Protein AF-A0A2S6V803-F1 (afdb_monomer_lite)

Secondary structure (DSSP, 8-state):
--HHHHHHHHHHHHHS-HHHHHHHHTTS-------HHHHHHHHHHHHHHTSTT----HHHHHHHHHHHHHHTT-S----HHHHHHHHHHHHHHHHHHHHHHHHTS---S---

pLDDT: mean 73.7, std 18.71, range [40.44, 97.12]

Sequence (112 aa):
MTVRSVRRLMRQLREEGVESIIRRSRSDRGEARISSQWQQFIVKTYRSGNRGGRRMNPAQVAVRVKVRAQELGTQEYPSHMTVYRILKPLIEQQQQKRSLLLATGPFDAEHP

Structure (mmCIF, N/CA/C/O backbone):
data_AF-A0A2S6V803-F1
#
_entry.id   AF-A0A2S6V803-F1
#
loop_
_atom_site.group_PDB
_atom_site.id
_atom_site.type_symbol
_atom_site.label_atom_id
_atom_site.label_alt_id
_atom_site.label_comp_id
_atom_site.label_asym_id
_atom_site.label_entity_id
_atom_site.label_seq_id
_atom_site.pdbx_PDB_ins_code
_atom_site.Cartn_x
_atom_site.Cartn_y
_atom_site.Cartn_z
_atom_site.occupancy
_atom_site.B_iso_or_equiv
_atom_site.auth_seq_id
_atom_site.auth_comp_id
_atom_site.auth_asym_id
_atom_site.auth_atom_id
_atom_site.pdbx_PDB_model_num
ATOM 1 N N . MET A 1 1 ? 16.996 5.889 7.063 1.00 44.44 1 MET A N 1
ATOM 2 C CA . MET A 1 1 ? 16.516 4.539 6.677 1.00 44.44 1 MET A CA 1
ATOM 3 C C . MET A 1 1 ? 17.375 4.042 5.524 1.00 44.44 1 MET A C 1
ATOM 5 O O . MET A 1 1 ? 17.428 4.722 4.511 1.00 44.44 1 MET A O 1
ATOM 9 N N . THR A 1 2 ? 18.107 2.935 5.676 1.00 46.09 2 THR A N 1
ATOM 10 C CA . THR A 1 2 ? 19.059 2.443 4.658 1.00 46.09 2 THR A CA 1
ATOM 11 C C . THR A 1 2 ? 18.459 1.301 3.825 1.00 46.09 2 THR A C 1
ATOM 13 O O . THR A 1 2 ? 17.614 0.541 4.298 1.00 46.09 2 THR A O 1
ATOM 16 N N . VAL A 1 3 ? 18.918 1.137 2.579 1.00 47.78 3 VAL A N 1
ATOM 17 C CA . VAL A 1 3 ? 18.442 0.128 1.600 1.00 47.78 3 VAL A CA 1
ATOM 18 C C . VAL A 1 3 ? 18.496 -1.315 2.142 1.00 47.78 3 VAL A C 1
ATOM 20 O O . VAL A 1 3 ? 17.704 -2.174 1.742 1.00 47.78 3 VAL A O 1
ATOM 23 N N . ARG A 1 4 ? 19.397 -1.587 3.097 1.00 47.50 4 ARG A N 1
ATOM 24 C CA . ARG A 1 4 ? 19.540 -2.884 3.781 1.00 47.50 4 ARG A CA 1
ATOM 25 C C . ARG A 1 4 ? 18.356 -3.200 4.704 1.00 47.50 4 ARG A C 1
ATOM 27 O O . ARG A 1 4 ? 17.922 -4.350 4.754 1.00 47.50 4 ARG A O 1
ATOM 34 N N . SER A 1 5 ? 17.771 -2.193 5.355 1.00 49.47 5 SER A N 1
ATOM 35 C CA . SER A 1 5 ? 16.616 -2.363 6.249 1.00 49.47 5 SER A CA 1
ATOM 36 C C . SER A 1 5 ? 15.365 -2.824 5.500 1.00 49.47 5 SER A C 1
ATOM 38 O O . SER A 1 5 ? 14.628 -3.669 5.996 1.00 49.47 5 SER A O 1
ATOM 40 N N . VAL A 1 6 ? 15.170 -2.351 4.265 1.00 51.03 6 VAL A N 1
ATOM 41 C CA . VAL A 1 6 ? 14.023 -2.726 3.421 1.00 51.03 6 VAL A CA 1
ATOM 42 C C . VAL A 1 6 ? 14.170 -4.147 2.866 1.00 51.03 6 VAL A C 1
ATOM 44 O O . VAL A 1 6 ? 13.197 -4.896 2.822 1.00 51.03 6 VAL A O 1
ATOM 47 N N . ARG A 1 7 ? 15.386 -4.563 2.473 1.00 50.84 7 ARG A N 1
ATOM 48 C CA . ARG A 1 7 ? 15.647 -5.955 2.046 1.00 50.84 7 ARG A CA 1
ATOM 49 C C . ARG A 1 7 ? 15.408 -6.943 3.183 1.00 50.84 7 ARG A C 1
ATOM 51 O O . ARG A 1 7 ? 14.834 -8.001 2.952 1.00 50.84 7 ARG A O 1
ATOM 58 N N . ARG A 1 8 ? 15.797 -6.573 4.404 1.00 54.53 8 ARG A N 1
ATOM 59 C CA . ARG A 1 8 ? 15.535 -7.371 5.604 1.00 54.53 8 ARG A CA 1
ATOM 60 C C . ARG A 1 8 ? 14.033 -7.474 5.893 1.00 54.53 8 ARG A C 1
ATOM 62 O O . ARG A 1 8 ? 13.547 -8.582 6.060 1.00 54.53 8 ARG A O 1
ATOM 69 N N . LEU A 1 9 ? 13.291 -6.365 5.809 1.00 54.53 9 LEU A N 1
ATOM 70 C CA . LEU A 1 9 ? 11.820 -6.339 5.910 1.00 54.53 9 LEU A CA 1
ATOM 71 C C . LEU A 1 9 ? 11.136 -7.260 4.884 1.00 54.53 9 LEU A C 1
ATOM 73 O O . LEU A 1 9 ? 10.178 -7.959 5.191 1.00 54.53 9 LEU A O 1
ATOM 77 N N . MET A 1 10 ? 11.644 -7.264 3.652 1.00 51.97 10 MET A N 1
ATOM 78 C CA . MET A 1 10 ? 11.163 -8.103 2.551 1.00 51.97 10 MET A CA 1
ATOM 79 C C . MET A 1 10 ? 11.422 -9.591 2.757 1.00 51.97 10 MET A C 1
ATOM 81 O O . MET A 1 10 ? 10.625 -10.422 2.319 1.00 51.97 10 MET A O 1
ATOM 85 N N . ARG A 1 11 ? 12.560 -9.909 3.371 1.00 57.31 11 ARG A N 1
ATOM 86 C CA . ARG A 1 11 ? 12.936 -11.272 3.712 1.00 57.31 11 ARG A CA 1
ATOM 87 C C . ARG A 1 11 ? 12.058 -11.789 4.853 1.00 57.31 11 ARG A C 1
ATOM 89 O O . ARG A 1 11 ? 11.428 -12.823 4.697 1.00 57.31 11 ARG A O 1
ATOM 96 N N . GLN A 1 12 ? 11.871 -10.983 5.894 1.00 55.16 12 GLN A N 1
ATOM 97 C CA . GLN A 1 12 ? 11.018 -11.321 7.035 1.00 55.16 12 GLN A CA 1
ATOM 98 C C . GLN A 1 12 ? 9.533 -11.439 6.669 1.00 55.16 12 GLN A C 1
ATOM 100 O O . GLN A 1 12 ? 8.871 -12.349 7.137 1.00 55.16 12 GLN A O 1
ATOM 105 N N . LEU A 1 13 ? 9.010 -10.623 5.745 1.00 57.56 13 LEU A N 1
ATOM 106 C CA . LEU A 1 13 ? 7.648 -10.829 5.223 1.00 57.56 13 LEU A CA 1
ATOM 107 C C . LEU A 1 13 ? 7.458 -12.213 4.587 1.00 57.56 13 LEU A C 1
ATOM 109 O O . LEU A 1 13 ? 6.367 -12.775 4.628 1.00 57.56 13 LEU A O 1
ATOM 113 N N . ARG A 1 14 ? 8.503 -12.702 3.914 1.00 51.19 14 ARG A N 1
ATOM 114 C CA . ARG A 1 14 ? 8.486 -13.967 3.180 1.00 51.19 14 ARG A CA 1
ATOM 115 C C . ARG A 1 14 ? 8.730 -15.162 4.104 1.00 51.19 14 ARG A C 1
ATOM 117 O O . ARG A 1 14 ? 8.150 -16.208 3.859 1.00 51.19 14 ARG A O 1
ATOM 124 N N . GLU A 1 15 ? 9.575 -14.990 5.117 1.00 55.53 15 GLU A N 1
ATOM 125 C CA . GLU A 1 15 ? 10.018 -16.045 6.042 1.00 55.53 15 GLU A CA 1
ATOM 126 C C . GLU A 1 15 ? 9.150 -16.140 7.307 1.00 55.53 15 GLU A C 1
ATOM 128 O O . GLU A 1 15 ? 8.821 -17.233 7.744 1.00 55.53 15 GLU A O 1
ATOM 133 N N . GLU A 1 16 ? 8.745 -15.010 7.883 1.00 52.00 16 GLU A N 1
ATOM 134 C CA . GLU A 1 16 ? 8.110 -14.918 9.208 1.00 52.00 16 GLU A CA 1
ATOM 135 C C . GLU A 1 16 ? 6.651 -14.415 9.129 1.00 52.00 16 GLU A C 1
ATOM 137 O O . GLU A 1 16 ? 5.994 -14.192 10.147 1.00 52.00 16 GLU A O 1
ATOM 142 N N . GLY A 1 17 ? 6.129 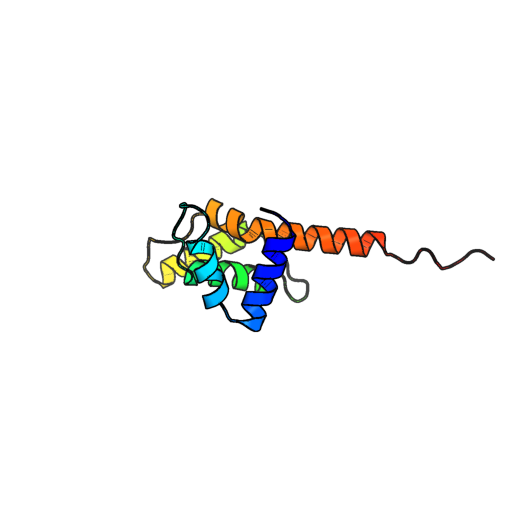-14.185 7.918 1.00 52.00 17 GLY A N 1
ATOM 143 C CA . GLY A 1 17 ? 4.800 -13.610 7.710 1.00 52.00 17 GLY A CA 1
ATOM 144 C C . GLY A 1 17 ? 4.701 -12.150 8.166 1.00 52.00 17 GLY A C 1
ATOM 145 O O . GLY A 1 17 ? 5.671 -11.522 8.594 1.00 52.00 17 GLY A O 1
ATOM 146 N N . VAL A 1 18 ? 3.516 -11.549 8.035 1.00 53.88 18 VAL A N 1
ATOM 147 C CA . VAL A 1 18 ? 3.362 -10.093 8.213 1.00 53.88 18 VAL A CA 1
ATOM 148 C C . VAL A 1 18 ? 3.589 -9.633 9.662 1.00 53.88 18 VAL A C 1
ATOM 150 O O . VAL A 1 18 ? 3.987 -8.491 9.891 1.00 53.88 18 VAL A O 1
ATOM 153 N N . GLU A 1 19 ? 3.409 -10.512 10.644 1.00 45.50 19 GLU A N 1
ATOM 154 C CA . GLU A 1 19 ? 3.593 -10.191 12.064 1.00 45.50 19 GLU A CA 1
ATOM 155 C C . GLU A 1 19 ? 5.006 -9.716 12.425 1.00 45.50 19 GLU A C 1
ATOM 157 O O . GLU A 1 19 ? 5.170 -8.867 13.304 1.00 45.50 19 GLU A O 1
ATOM 162 N N . SER A 1 20 ? 6.026 -10.213 11.726 1.00 50.38 20 SER A N 1
ATOM 163 C CA . SER A 1 20 ? 7.435 -9.848 11.936 1.00 50.38 20 SER A CA 1
ATOM 164 C C . SER A 1 20 ? 7.742 -8.385 11.611 1.00 50.38 20 SER A C 1
ATOM 166 O O . SER A 1 20 ? 8.490 -7.706 12.319 1.00 50.38 20 SER A O 1
ATOM 168 N N . ILE A 1 21 ? 7.108 -7.861 10.562 1.00 53.19 21 ILE A N 1
ATOM 169 C CA . ILE A 1 21 ? 7.269 -6.478 10.111 1.00 53.19 21 ILE A CA 1
ATOM 170 C C . ILE A 1 21 ? 6.649 -5.514 11.121 1.00 53.19 21 ILE A C 1
ATOM 172 O O . ILE A 1 21 ? 7.235 -4.477 11.438 1.00 53.19 21 ILE A O 1
ATOM 176 N N . ILE A 1 22 ? 5.486 -5.890 11.655 1.00 52.00 22 ILE A N 1
ATOM 177 C CA . ILE A 1 22 ? 4.693 -5.083 12.586 1.00 52.00 22 ILE A CA 1
ATOM 178 C C . ILE A 1 22 ? 5.425 -4.916 13.924 1.00 52.00 22 ILE A C 1
ATOM 180 O O . ILE A 1 22 ? 5.449 -3.819 14.490 1.00 52.00 22 ILE A O 1
ATOM 184 N N . ARG A 1 23 ? 6.072 -5.981 14.424 1.00 47.69 23 ARG A N 1
ATOM 185 C CA . ARG A 1 23 ? 6.836 -5.937 15.683 1.00 47.69 23 ARG A CA 1
ATOM 186 C C . ARG A 1 23 ? 7.992 -4.939 15.614 1.00 47.69 23 ARG A C 1
ATOM 188 O O . ARG A 1 23 ? 8.208 -4.200 16.567 1.00 47.69 23 ARG A O 1
ATOM 195 N N . ARG A 1 24 ? 8.679 -4.841 14.471 1.00 49.53 24 ARG A N 1
ATOM 196 C CA . ARG A 1 24 ? 9.835 -3.943 14.311 1.00 49.53 24 ARG A CA 1
ATOM 197 C C . ARG A 1 24 ? 9.453 -2.476 14.118 1.00 49.53 24 ARG A C 1
ATOM 199 O O . ARG A 1 24 ? 10.167 -1.610 14.610 1.00 49.53 24 ARG A O 1
ATOM 206 N N . SER A 1 25 ? 8.313 -2.187 13.481 1.00 49.59 25 SER A N 1
ATOM 207 C CA . SER A 1 25 ? 7.765 -0.819 13.433 1.00 49.59 25 SER A CA 1
ATOM 208 C C . SER A 1 25 ? 7.378 -0.269 14.810 1.00 49.59 25 SER A C 1
ATOM 210 O O . SER A 1 25 ? 7.279 0.939 14.974 1.00 49.59 25 SER A O 1
ATOM 212 N N . ARG A 1 26 ? 7.184 -1.141 15.811 1.00 49.34 26 ARG A N 1
ATOM 213 C CA . ARG A 1 26 ? 6.826 -0.754 17.182 1.00 49.34 26 ARG A CA 1
ATOM 214 C C . ARG A 1 26 ? 8.041 -0.330 18.029 1.00 49.34 26 ARG A C 1
ATOM 216 O O . ARG A 1 26 ? 7.847 0.270 19.078 1.00 49.34 26 ARG A O 1
ATOM 223 N N . SER A 1 27 ? 9.268 -0.621 17.583 1.00 44.00 27 SER A N 1
ATOM 224 C CA . SER A 1 27 ? 10.499 -0.369 18.353 1.00 44.00 27 SER A CA 1
ATOM 225 C C . SER A 1 27 ? 11.277 0.878 17.926 1.00 44.00 27 SER A C 1
ATOM 227 O O . SER A 1 27 ? 12.169 1.296 18.654 1.00 44.00 27 SER A O 1
ATOM 229 N N . ASP A 1 28 ? 10.978 1.472 16.768 1.00 45.50 28 ASP A N 1
ATOM 230 C CA . ASP A 1 28 ? 11.785 2.559 16.203 1.00 45.50 28 ASP A CA 1
ATOM 231 C C . ASP A 1 28 ? 10.900 3.773 15.892 1.00 45.50 28 ASP A C 1
ATOM 233 O O . ASP A 1 28 ? 10.435 3.962 14.771 1.00 45.50 28 ASP A O 1
ATOM 237 N N . ARG A 1 29 ? 10.700 4.578 16.944 1.00 40.44 29 ARG A N 1
ATOM 238 C CA . ARG A 1 29 ? 10.215 5.968 16.947 1.00 40.44 29 ARG A CA 1
ATOM 239 C C . ARG A 1 29 ? 8.741 6.186 16.589 1.00 40.44 29 ARG A C 1
ATOM 241 O O . ARG A 1 29 ? 8.239 5.772 15.552 1.00 40.44 29 ARG A O 1
ATOM 248 N N . GLY A 1 30 ? 8.040 6.868 17.494 1.00 47.59 30 GLY A N 1
ATOM 249 C CA . GLY A 1 30 ? 6.639 7.223 17.320 1.00 47.59 30 GLY A CA 1
ATOM 250 C C . GLY A 1 30 ? 6.433 8.087 16.082 1.00 47.59 30 GLY A C 1
ATOM 251 O O . GLY A 1 30 ? 6.932 9.197 16.047 1.00 47.59 30 GLY A O 1
ATOM 252 N N . GLU A 1 31 ? 5.705 7.572 15.090 1.00 46.16 31 GLU A N 1
ATOM 253 C CA . GLU A 1 31 ? 4.827 8.340 14.201 1.00 46.16 31 GLU A CA 1
ATOM 254 C C . GLU A 1 31 ? 4.055 7.405 13.252 1.00 46.16 31 GLU A C 1
ATOM 256 O O . GLU A 1 31 ? 4.624 6.559 12.567 1.00 46.16 31 GLU A O 1
ATOM 261 N N . ALA A 1 32 ? 2.729 7.598 13.236 1.00 49.22 32 ALA A N 1
ATOM 262 C CA . ALA A 1 32 ? 1.686 6.920 12.456 1.00 49.22 32 ALA A CA 1
ATOM 263 C C . ALA A 1 32 ? 1.471 5.409 12.721 1.00 49.22 32 ALA A C 1
ATOM 265 O O . ALA A 1 32 ? 2.018 4.539 12.044 1.00 49.22 32 ALA A O 1
ATOM 266 N N . ARG A 1 33 ? 0.540 5.098 13.641 1.00 60.84 33 ARG A N 1
ATOM 267 C CA . ARG A 1 33 ? -0.089 3.770 13.807 1.00 60.84 33 ARG A CA 1
ATOM 268 C C . ARG A 1 33 ? -0.973 3.433 12.598 1.00 60.84 33 ARG A C 1
ATOM 270 O O . ARG A 1 33 ? -2.192 3.441 12.685 1.00 60.84 33 ARG A O 1
ATOM 277 N N . ILE A 1 34 ? -0.380 3.158 11.443 1.00 67.94 34 ILE A N 1
ATOM 278 C CA . ILE A 1 34 ? -1.147 2.623 10.314 1.00 67.94 34 ILE A CA 1
ATOM 279 C C . ILE A 1 34 ? -1.444 1.158 10.602 1.00 67.94 34 ILE A C 1
ATOM 281 O O . ILE A 1 34 ? -0.526 0.382 10.875 1.00 67.94 34 ILE A O 1
ATOM 285 N N . SER A 1 35 ? -2.724 0.781 10.531 1.00 79.06 35 SER A N 1
ATOM 286 C CA . SER A 1 35 ? -3.132 -0.616 10.680 1.00 79.06 35 SER A CA 1
ATOM 287 C C . SER A 1 35 ? -2.329 -1.501 9.732 1.00 79.06 35 SER A C 1
ATOM 289 O O . SER A 1 35 ? -2.159 -1.215 8.542 1.00 79.06 35 SER A O 1
ATOM 291 N N . SER A 1 36 ? -1.855 -2.622 10.255 1.00 76.88 36 SER A N 1
ATOM 292 C CA . SER A 1 36 ? -1.072 -3.579 9.486 1.00 76.88 36 SER A CA 1
ATOM 293 C C . SER A 1 36 ? -1.848 -4.145 8.299 1.00 76.88 36 SER A C 1
ATOM 295 O O . SER A 1 36 ? -1.248 -4.471 7.277 1.00 76.88 36 SER A O 1
ATOM 297 N N . GLN A 1 37 ? -3.180 -4.192 8.393 1.00 79.62 37 GLN A N 1
ATOM 298 C CA . GLN A 1 37 ? -4.056 -4.572 7.285 1.00 79.62 37 GLN A CA 1
ATOM 299 C C . GLN A 1 37 ? -3.934 -3.589 6.116 1.00 79.62 37 GLN A C 1
ATOM 301 O O . GLN A 1 37 ? -3.791 -4.000 4.963 1.00 79.62 37 GLN A O 1
ATOM 306 N N . TRP A 1 38 ? -3.899 -2.289 6.409 1.00 86.50 38 TRP A N 1
ATOM 307 C CA . TRP A 1 38 ? -3.734 -1.253 5.397 1.00 86.50 38 TRP A CA 1
ATOM 308 C C . TRP A 1 38 ? -2.359 -1.304 4.733 1.00 86.50 38 TRP A C 1
ATOM 310 O O . TRP A 1 38 ? -2.256 -1.228 3.506 1.00 86.50 38 TRP A O 1
ATOM 320 N N . GLN A 1 39 ? -1.300 -1.508 5.518 1.00 85.44 39 GLN A N 1
ATOM 321 C CA . GLN A 1 39 ? 0.052 -1.658 4.982 1.00 85.44 39 GLN A CA 1
ATOM 322 C C . GLN A 1 39 ? 0.159 -2.873 4.045 1.00 85.44 39 GLN A C 1
ATOM 324 O O . GLN A 1 39 ? 0.712 -2.764 2.947 1.00 85.44 39 GLN A O 1
ATOM 329 N N . GLN A 1 40 ? -0.415 -4.016 4.435 1.00 84.00 40 GLN A N 1
ATOM 330 C CA . GLN A 1 40 ? -0.473 -5.219 3.598 1.00 84.00 40 GLN A CA 1
ATOM 331 C C . GLN A 1 40 ? -1.225 -4.972 2.297 1.00 84.00 40 GLN A C 1
ATOM 333 O O . GLN A 1 40 ? -0.737 -5.321 1.219 1.00 84.00 40 GLN A O 1
ATOM 338 N N . PHE A 1 41 ? -2.403 -4.358 2.400 1.00 88.75 41 PHE A N 1
ATOM 339 C CA . PHE A 1 41 ? -3.252 -4.074 1.257 1.00 88.75 41 PHE A CA 1
ATOM 340 C C . PHE A 1 41 ? -2.533 -3.186 0.233 1.00 88.75 41 PHE A C 1
ATOM 342 O O . PHE A 1 41 ? -2.515 -3.520 -0.954 1.00 88.75 41 PHE A O 1
ATOM 349 N N . ILE A 1 42 ? -1.863 -2.120 0.682 1.00 92.06 42 ILE A N 1
ATOM 350 C CA . ILE A 1 42 ? -1.090 -1.206 -0.175 1.00 92.06 42 ILE A CA 1
ATOM 351 C C . ILE A 1 42 ? 0.019 -1.955 -0.925 1.00 92.06 42 ILE A C 1
ATOM 353 O O . ILE A 1 42 ? 0.110 -1.877 -2.153 1.00 92.06 42 ILE A O 1
ATOM 357 N N . VAL A 1 43 ? 0.841 -2.726 -0.205 1.00 89.00 43 VAL A N 1
ATOM 358 C CA . VAL A 1 43 ? 1.981 -3.445 -0.799 1.00 89.00 43 VAL A CA 1
ATOM 359 C C . VAL A 1 43 ? 1.513 -4.529 -1.773 1.00 89.00 43 VAL A C 1
ATOM 361 O O . VAL A 1 43 ? 2.067 -4.663 -2.870 1.00 89.00 43 VAL A O 1
ATOM 364 N N . LYS A 1 44 ? 0.480 -5.298 -1.407 1.00 89.56 44 LYS A N 1
ATOM 365 C CA . LYS A 1 44 ? -0.086 -6.361 -2.251 1.00 89.56 44 LYS A CA 1
ATOM 366 C C . LYS A 1 44 ? -0.716 -5.787 -3.520 1.00 89.56 44 LYS A C 1
ATOM 368 O O . LYS A 1 44 ? -0.482 -6.316 -4.610 1.00 89.56 44 LYS A O 1
ATOM 373 N N . THR A 1 45 ? -1.462 -4.692 -3.395 1.00 93.56 45 THR A N 1
ATOM 374 C CA . THR A 1 45 ? -2.109 -4.014 -4.527 1.00 93.56 45 THR A CA 1
ATOM 375 C C . THR A 1 45 ? -1.072 -3.480 -5.507 1.00 93.56 45 THR A C 1
ATOM 377 O O . THR A 1 45 ? -1.133 -3.803 -6.691 1.00 93.56 45 THR A O 1
ATOM 380 N N . TYR A 1 46 ? -0.050 -2.772 -5.020 1.00 93.88 46 TYR A N 1
ATOM 381 C CA . TYR A 1 46 ? 1.017 -2.257 -5.879 1.00 93.88 46 TYR A CA 1
ATOM 382 C C . TYR A 1 46 ? 1.759 -3.374 -6.629 1.00 93.88 46 TYR A C 1
ATOM 384 O O . TYR A 1 46 ? 1.986 -3.279 -7.833 1.00 93.88 46 TYR A O 1
ATOM 392 N N . ARG A 1 47 ? 2.108 -4.473 -5.949 1.00 89.00 47 ARG A N 1
ATOM 393 C CA . ARG A 1 47 ? 2.822 -5.599 -6.573 1.00 89.00 47 ARG A CA 1
ATOM 394 C C . ARG A 1 47 ? 1.992 -6.343 -7.605 1.00 89.00 47 ARG A C 1
ATOM 396 O O . ARG A 1 47 ? 2.498 -6.648 -8.679 1.00 89.00 47 ARG A O 1
ATOM 403 N N . SER A 1 48 ? 0.742 -6.656 -7.275 1.00 89.44 48 SER A N 1
ATOM 404 C CA . SER A 1 48 ? -0.165 -7.339 -8.203 1.00 89.44 48 SER A CA 1
ATOM 405 C C . SER A 1 48 ? -0.475 -6.470 -9.424 1.00 89.44 48 SER A C 1
ATOM 407 O O . SER A 1 48 ? -0.485 -6.981 -10.541 1.00 89.44 48 SER A O 1
ATOM 409 N N . GLY A 1 49 ? -0.615 -5.156 -9.229 1.00 90.50 49 GLY A N 1
ATOM 410 C CA . GLY A 1 49 ? -0.783 -4.180 -10.304 1.00 90.50 49 GLY A CA 1
ATOM 411 C C . GLY A 1 49 ? 0.445 -3.988 -11.200 1.00 90.50 49 GLY A C 1
ATOM 412 O O . GLY A 1 49 ? 0.297 -3.498 -12.314 1.00 90.50 49 GLY A O 1
ATOM 413 N N . ASN A 1 50 ? 1.637 -4.395 -10.749 1.00 90.19 50 ASN A N 1
ATOM 414 C CA . ASN A 1 50 ? 2.893 -4.306 -11.506 1.00 90.19 50 ASN A CA 1
ATOM 415 C C . ASN A 1 50 ? 3.455 -5.680 -11.934 1.00 90.19 50 ASN A C 1
ATOM 417 O O . ASN A 1 50 ? 4.637 -5.798 -12.266 1.00 90.19 50 ASN A O 1
ATOM 421 N N . ARG A 1 51 ? 2.640 -6.743 -11.895 1.00 87.81 51 ARG A N 1
ATOM 422 C CA . ARG A 1 51 ? 3.026 -8.093 -12.340 1.00 87.81 51 ARG A CA 1
ATOM 423 C C . ARG A 1 51 ? 2.624 -8.315 -13.802 1.00 87.81 51 ARG A C 1
ATOM 425 O O . ARG A 1 51 ? 1.569 -7.854 -14.226 1.00 87.81 51 ARG A O 1
ATOM 432 N N . GLY A 1 52 ? 3.440 -9.066 -14.547 1.00 83.56 52 GLY A N 1
ATOM 433 C CA . GLY A 1 52 ? 3.098 -9.525 -15.901 1.00 83.56 52 GLY A CA 1
ATOM 434 C C . GLY A 1 52 ? 2.965 -8.387 -16.915 1.00 83.56 52 GLY A C 1
ATOM 435 O O . GLY A 1 52 ? 1.982 -8.327 -17.639 1.00 83.56 52 GLY A O 1
ATOM 436 N N . GLY A 1 53 ? 3.898 -7.430 -16.905 1.00 83.19 53 GLY A N 1
ATOM 437 C CA . GLY A 1 53 ? 3.911 -6.297 -17.844 1.00 83.19 53 GLY A CA 1
ATOM 438 C C . GLY A 1 53 ? 2.959 -5.146 -17.497 1.00 83.19 53 GLY A C 1
ATOM 439 O O . GLY A 1 53 ? 3.125 -4.043 -18.016 1.00 83.19 53 GLY A O 1
ATOM 440 N N . ARG A 1 54 ? 2.016 -5.351 -16.570 1.00 88.38 54 ARG A N 1
ATOM 441 C CA . ARG A 1 54 ? 1.140 -4.284 -16.068 1.00 88.38 54 ARG A CA 1
ATOM 442 C C . ARG A 1 54 ? 1.944 -3.229 -15.309 1.00 88.38 54 ARG A C 1
ATOM 444 O O . ARG A 1 54 ? 2.983 -3.529 -14.717 1.00 88.38 54 ARG A O 1
ATOM 451 N N . ARG A 1 55 ? 1.451 -1.990 -15.323 1.00 88.94 55 ARG A N 1
ATOM 452 C CA . ARG A 1 55 ? 2.029 -0.865 -14.583 1.00 88.94 55 ARG A CA 1
ATOM 453 C C . ARG A 1 55 ? 0.943 -0.205 -13.754 1.00 88.94 55 ARG A C 1
ATOM 455 O O . ARG A 1 55 ? -0.053 0.257 -14.300 1.00 88.94 55 ARG A O 1
ATOM 462 N N . MET A 1 56 ? 1.159 -0.150 -12.447 1.00 92.44 56 MET A N 1
ATOM 463 C CA . MET A 1 56 ? 0.283 0.551 -11.518 1.00 92.44 56 MET A CA 1
ATOM 464 C C . MET A 1 56 ? 1.096 1.588 -10.761 1.00 92.44 56 MET A C 1
ATOM 466 O O . MET A 1 56 ? 2.090 1.251 -10.113 1.00 92.44 56 MET A O 1
ATOM 470 N N . ASN A 1 57 ? 0.686 2.849 -10.844 1.00 94.06 57 ASN A N 1
ATOM 471 C CA . ASN A 1 57 ? 1.357 3.935 -10.145 1.00 94.06 57 ASN A CA 1
ATOM 472 C C . ASN A 1 57 ? 0.842 4.071 -8.690 1.00 94.06 57 ASN A C 1
ATOM 474 O O . ASN A 1 57 ? -0.222 3.548 -8.347 1.00 94.06 57 ASN A O 1
ATOM 478 N N . PRO A 1 58 ? 1.582 4.757 -7.801 1.00 94.25 58 PRO A N 1
ATOM 479 C CA . PRO A 1 58 ? 1.170 4.942 -6.406 1.00 94.25 58 PRO A CA 1
ATOM 480 C C . PRO A 1 58 ? -0.169 5.670 -6.226 1.00 94.25 58 PRO A C 1
ATOM 482 O O . PRO A 1 58 ? -0.915 5.341 -5.305 1.00 94.25 58 PRO A O 1
ATOM 485 N N . ALA A 1 59 ? -0.509 6.604 -7.118 1.00 95.75 59 ALA A N 1
ATOM 486 C CA . ALA A 1 59 ? -1.788 7.314 -7.082 1.00 95.75 59 ALA A CA 1
ATOM 487 C C . ALA A 1 59 ? -2.974 6.356 -7.299 1.00 95.75 59 ALA A C 1
ATOM 489 O O . ALA A 1 59 ? -3.956 6.395 -6.561 1.00 95.75 59 ALA A O 1
ATOM 490 N N . GLN A 1 60 ? -2.853 5.413 -8.236 1.00 96.81 60 GLN A N 1
ATOM 491 C CA . GLN A 1 60 ? -3.846 4.360 -8.463 1.00 96.81 60 GLN A CA 1
ATOM 492 C C . GLN A 1 60 ? -3.991 3.443 -7.244 1.00 96.81 60 GLN A C 1
ATOM 494 O O . GLN A 1 60 ? -5.100 3.016 -6.922 1.00 96.81 60 GLN A O 1
ATOM 499 N N . VAL A 1 61 ? -2.899 3.162 -6.524 1.00 97.06 61 VAL A N 1
ATOM 500 C CA . VAL A 1 61 ? -2.970 2.414 -5.258 1.00 97.06 61 VAL A CA 1
ATOM 501 C C . VAL A 1 61 ? -3.728 3.209 -4.197 1.00 97.06 61 VAL A C 1
ATOM 503 O O . VAL A 1 61 ? -4.549 2.633 -3.490 1.00 97.06 61 VAL A O 1
ATOM 506 N N . ALA A 1 62 ? -3.516 4.523 -4.104 1.00 96.44 62 ALA A N 1
ATOM 507 C CA . ALA A 1 62 ? -4.250 5.369 -3.165 1.00 96.44 62 ALA A CA 1
ATOM 508 C C . ALA A 1 62 ? -5.756 5.417 -3.473 1.00 96.44 62 ALA A C 1
ATOM 510 O O . ALA A 1 62 ? -6.570 5.333 -2.554 1.00 96.44 62 ALA A O 1
ATOM 511 N N . VAL A 1 63 ? -6.138 5.445 -4.754 1.00 97.12 63 VAL A N 1
ATOM 512 C CA . VAL A 1 63 ? -7.545 5.289 -5.161 1.00 97.12 63 VAL A CA 1
ATOM 513 C C . VAL A 1 63 ? -8.099 3.947 -4.680 1.00 97.12 63 VAL A C 1
ATOM 515 O O . VAL A 1 63 ? -9.176 3.908 -4.094 1.00 97.12 63 VAL A O 1
ATOM 518 N N . ARG A 1 64 ? -7.350 2.847 -4.841 1.00 96.88 64 ARG A N 1
ATOM 519 C CA . ARG A 1 64 ? -7.778 1.521 -4.359 1.00 96.88 64 ARG A CA 1
ATOM 520 C C . ARG A 1 64 ? -7.928 1.454 -2.841 1.00 96.88 64 ARG A C 1
ATOM 522 O O . ARG A 1 64 ? -8.820 0.766 -2.362 1.00 96.88 64 ARG A O 1
ATOM 529 N N . VAL A 1 65 ? -7.079 2.156 -2.088 1.00 96.19 65 VAL A N 1
ATOM 530 C CA . VAL A 1 65 ? -7.216 2.286 -0.626 1.00 96.19 65 VAL A CA 1
ATOM 531 C C . VAL A 1 65 ? -8.523 2.990 -0.275 1.00 96.19 65 VAL A C 1
ATOM 533 O O . VAL A 1 65 ? -9.263 2.483 0.561 1.00 96.19 65 VAL A O 1
ATOM 536 N N . LYS A 1 66 ? -8.842 4.103 -0.948 1.00 95.88 66 LYS A N 1
ATOM 537 C CA . LYS A 1 66 ? -10.101 4.830 -0.738 1.00 95.88 66 LYS A CA 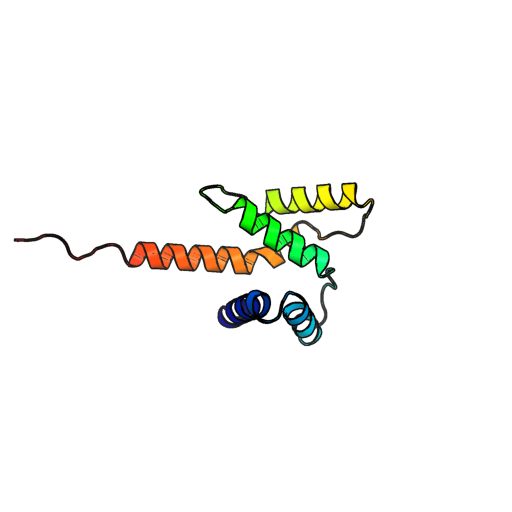1
ATOM 538 C C . LYS A 1 66 ? -11.320 3.960 -1.054 1.00 95.88 66 LYS A C 1
ATOM 540 O O . LYS A 1 66 ? -12.225 3.882 -0.234 1.00 95.88 66 LYS A O 1
ATOM 545 N N . VAL A 1 67 ? -11.318 3.271 -2.197 1.00 96.38 67 VAL A N 1
ATOM 546 C CA . VAL A 1 67 ? -12.401 2.345 -2.579 1.00 96.38 67 VAL A CA 1
ATOM 547 C C . VAL A 1 67 ? -12.562 1.250 -1.528 1.00 96.38 67 VAL A C 1
ATOM 549 O O . VAL A 1 67 ? -13.662 1.015 -1.045 1.00 96.38 67 VAL A O 1
ATOM 552 N N . ARG A 1 68 ? -11.456 0.642 -1.084 1.00 95.12 68 ARG A N 1
ATOM 553 C CA . ARG A 1 68 ? -11.501 -0.379 -0.036 1.00 95.12 68 ARG A CA 1
ATOM 554 C C . ARG A 1 68 ? -12.038 0.164 1.290 1.00 95.12 68 ARG A C 1
ATOM 556 O O . ARG A 1 68 ? -12.707 -0.562 2.011 1.00 95.12 68 ARG A O 1
ATOM 563 N N . ALA A 1 69 ? -11.748 1.418 1.625 1.00 93.62 69 ALA A N 1
ATOM 564 C CA . ALA A 1 69 ? -12.261 2.043 2.839 1.00 93.62 69 ALA A CA 1
ATOM 565 C C . ALA A 1 69 ? -13.780 2.250 2.755 1.00 93.62 69 ALA A C 1
ATOM 567 O O . ALA A 1 69 ? -14.486 1.958 3.715 1.00 93.62 69 ALA A O 1
ATOM 568 N N . GLN A 1 70 ? -14.279 2.652 1.580 1.00 94.88 70 GLN A N 1
ATOM 569 C CA . GLN A 1 70 ? -15.713 2.756 1.300 1.00 94.88 70 GLN A CA 1
ATOM 570 C C . GLN A 1 70 ? -16.413 1.394 1.390 1.00 94.88 70 GLN A C 1
ATOM 572 O O . GLN A 1 70 ? -17.450 1.299 2.034 1.00 94.88 70 GLN A O 1
ATOM 577 N N . GLU A 1 71 ? -15.823 0.335 0.824 1.00 93.62 71 GLU A N 1
ATOM 578 C CA . GLU A 1 71 ? -16.340 -1.043 0.939 1.00 93.62 71 GLU A CA 1
ATOM 579 C C . GLU A 1 71 ? -16.440 -1.517 2.395 1.00 93.62 71 GLU A C 1
ATOM 581 O O . GLU A 1 71 ? -17.344 -2.266 2.748 1.00 93.62 71 GLU A O 1
ATOM 586 N N . LEU A 1 72 ? -15.495 -1.097 3.238 1.00 91.44 72 LEU A N 1
ATOM 587 C CA . LEU A 1 72 ? -15.450 -1.444 4.658 1.00 91.44 72 LEU A CA 1
ATOM 588 C C . LEU A 1 72 ? -16.265 -0.482 5.537 1.00 91.44 72 LEU A C 1
ATOM 590 O O . LEU A 1 72 ? -16.300 -0.669 6.751 1.00 91.44 72 LEU A O 1
ATOM 594 N N . GLY A 1 73 ? -16.866 0.563 4.960 1.00 93.06 73 GLY A N 1
ATOM 595 C CA . GLY A 1 73 ? -17.585 1.597 5.706 1.00 93.06 73 GLY A CA 1
ATOM 596 C C . GLY A 1 73 ? -16.708 2.387 6.685 1.00 93.06 73 GLY A C 1
ATOM 597 O O . GLY A 1 73 ? -17.228 2.968 7.633 1.00 93.06 73 GLY A O 1
ATOM 598 N N . THR A 1 74 ? -15.385 2.408 6.489 1.00 89.94 74 THR A N 1
ATOM 599 C CA . THR A 1 74 ? -14.449 3.077 7.403 1.00 89.94 74 THR A CA 1
ATOM 600 C C . THR A 1 74 ? -13.951 4.402 6.843 1.00 89.94 74 THR A C 1
ATOM 602 O O . THR A 1 74 ? -13.573 4.517 5.676 1.00 89.94 74 THR A O 1
ATOM 605 N N . GLN A 1 75 ? -13.900 5.412 7.708 1.00 88.06 75 GLN A N 1
ATOM 606 C CA . GLN A 1 75 ? -13.237 6.687 7.425 1.00 88.06 75 GLN A CA 1
ATOM 607 C C . GLN A 1 75 ? -11.766 6.674 7.863 1.00 88.06 75 GLN A C 1
ATOM 609 O O . GLN A 1 75 ? -10.993 7.546 7.470 1.00 88.06 75 GLN A O 1
ATOM 614 N N . GLU A 1 76 ? -11.353 5.659 8.627 1.00 86.69 76 GLU A N 1
ATOM 615 C CA . GLU A 1 76 ? -9.982 5.494 9.091 1.00 86.69 76 GLU A CA 1
ATOM 616 C C . GLU A 1 76 ? -9.173 4.676 8.077 1.00 86.69 76 GLU A C 1
ATOM 618 O O . GLU A 1 76 ? -9.095 3.442 8.111 1.00 86.69 76 GLU A O 1
ATOM 623 N N . TYR A 1 77 ? -8.561 5.388 7.132 1.00 90.38 77 TYR A N 1
ATOM 624 C CA . TYR A 1 77 ? -7.702 4.794 6.116 1.00 90.38 77 TYR A CA 1
ATOM 625 C C . TYR A 1 77 ? -6.477 5.669 5.809 1.00 90.38 77 TYR A C 1
ATOM 627 O O . TYR A 1 77 ? -6.469 6.873 6.075 1.00 90.38 77 TYR A O 1
ATOM 635 N N . PRO A 1 78 ? -5.404 5.081 5.250 1.00 90.62 78 PRO A N 1
ATOM 636 C CA . PRO A 1 78 ? -4.196 5.813 4.908 1.00 90.62 78 PRO A CA 1
ATOM 637 C C . PRO A 1 78 ? -4.458 6.944 3.918 1.00 90.62 78 PRO A C 1
ATOM 639 O O . PRO A 1 78 ? -5.016 6.728 2.841 1.00 90.62 78 PRO A O 1
ATOM 642 N N . SER A 1 79 ? -3.948 8.132 4.236 1.00 91.38 79 SER A N 1
ATOM 643 C CA . SER A 1 79 ? -3.935 9.246 3.294 1.00 91.38 79 SER A CA 1
ATOM 644 C C . SER A 1 79 ? -3.061 8.941 2.074 1.00 91.38 79 SER A C 1
ATOM 646 O O . SER A 1 79 ? -2.182 8.071 2.091 1.00 91.38 79 SER A O 1
ATOM 648 N N . HIS A 1 80 ? -3.246 9.729 1.017 1.00 93.19 80 HIS A N 1
ATOM 649 C CA . HIS A 1 80 ? -2.428 9.657 -0.190 1.00 93.19 80 HIS A CA 1
ATOM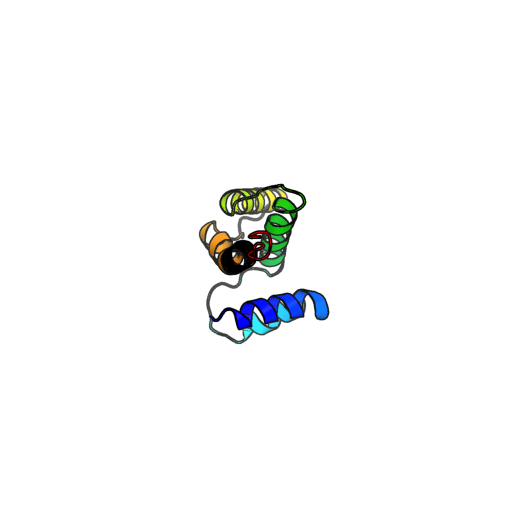 650 C C . HIS A 1 80 ? -0.920 9.737 0.122 1.00 93.19 80 HIS A C 1
ATOM 652 O O . HIS A 1 80 ? -0.133 8.932 -0.373 1.00 93.19 80 HIS A O 1
ATOM 658 N N . MET A 1 81 ? -0.511 10.641 1.020 1.00 89.69 81 MET A N 1
ATOM 659 C CA . MET A 1 81 ? 0.893 10.780 1.430 1.00 89.69 81 MET A CA 1
ATOM 660 C C . MET A 1 81 ? 1.421 9.534 2.139 1.00 89.69 81 MET A C 1
ATOM 662 O O . MET A 1 81 ? 2.555 9.115 1.905 1.00 89.69 81 MET A O 1
ATOM 666 N N . THR A 1 82 ? 0.595 8.903 2.968 1.00 87.31 82 THR A N 1
ATOM 667 C CA . THR A 1 82 ? 0.954 7.660 3.646 1.00 87.31 82 THR A CA 1
ATOM 668 C C . THR A 1 82 ? 1.184 6.519 2.657 1.00 87.31 82 THR A C 1
ATOM 670 O O . THR A 1 82 ? 2.167 5.788 2.785 1.00 87.31 82 THR A O 1
ATOM 673 N N . VAL A 1 83 ? 0.338 6.397 1.629 1.00 91.00 83 VAL A N 1
ATOM 674 C CA . VAL A 1 83 ? 0.528 5.410 0.554 1.00 91.00 83 VAL A CA 1
ATOM 675 C C . VAL A 1 83 ? 1.880 5.617 -0.131 1.00 91.00 83 VAL A C 1
ATOM 677 O O . VAL A 1 83 ? 2.642 4.664 -0.293 1.00 91.00 83 VAL A O 1
ATOM 680 N N . TYR A 1 84 ? 2.227 6.863 -0.461 1.00 91.12 84 TYR A N 1
ATOM 681 C CA . TYR A 1 84 ? 3.523 7.188 -1.060 1.00 91.12 84 TYR A CA 1
ATOM 682 C C . TYR A 1 84 ? 4.695 6.856 -0.135 1.00 91.12 84 TYR A C 1
ATOM 684 O O . TYR A 1 84 ? 5.665 6.252 -0.588 1.00 91.12 84 TYR A O 1
ATOM 692 N N . ARG A 1 85 ? 4.609 7.182 1.162 1.00 86.75 85 ARG A N 1
ATOM 693 C CA . ARG A 1 85 ? 5.651 6.839 2.148 1.00 86.75 85 ARG A CA 1
ATOM 694 C C . ARG A 1 85 ? 5.884 5.329 2.230 1.00 86.75 85 ARG A C 1
ATOM 696 O O . ARG A 1 85 ? 7.033 4.897 2.260 1.00 86.75 85 ARG A O 1
ATOM 703 N N . ILE A 1 86 ? 4.812 4.533 2.209 1.00 83.62 86 ILE A N 1
ATOM 704 C CA . ILE A 1 86 ? 4.886 3.064 2.237 1.00 83.62 86 ILE A CA 1
ATOM 705 C C . ILE A 1 86 ? 5.490 2.508 0.938 1.00 83.62 86 ILE A C 1
ATOM 707 O O . ILE A 1 86 ? 6.282 1.565 0.982 1.00 83.62 86 ILE A O 1
ATOM 711 N N . LEU A 1 87 ? 5.135 3.074 -0.222 1.00 88.00 87 LEU A N 1
ATOM 712 C CA . LEU A 1 87 ? 5.574 2.566 -1.527 1.00 88.00 87 LEU A CA 1
ATOM 713 C C . LEU A 1 87 ? 6.957 3.065 -1.964 1.00 88.00 87 LEU A C 1
ATOM 715 O O . LEU A 1 87 ? 7.633 2.351 -2.704 1.00 88.00 87 LEU A O 1
ATOM 719 N N . LYS A 1 88 ? 7.406 4.235 -1.494 1.00 85.88 88 LYS A N 1
ATOM 720 C CA . LYS A 1 88 ? 8.716 4.831 -1.811 1.00 85.88 88 LYS A CA 1
ATOM 721 C C . LYS A 1 88 ? 9.875 3.820 -1.781 1.00 85.88 88 LYS A C 1
ATOM 723 O O . LYS A 1 88 ? 10.527 3.667 -2.814 1.00 85.88 88 LYS A O 1
ATOM 728 N N . PRO A 1 89 ? 10.099 3.049 -0.696 1.00 84.31 89 PRO A N 1
ATOM 729 C CA . PRO A 1 89 ? 11.207 2.094 -0.660 1.00 84.31 89 PRO A CA 1
ATOM 730 C C . PRO A 1 89 ? 11.089 0.964 -1.698 1.00 84.31 89 PRO A C 1
ATOM 732 O O . PRO A 1 89 ? 12.103 0.414 -2.124 1.00 84.31 89 PRO A O 1
ATOM 735 N N . LEU A 1 90 ? 9.875 0.597 -2.123 1.00 82.31 90 LEU A N 1
ATOM 736 C CA . LEU A 1 90 ? 9.660 -0.427 -3.153 1.00 82.31 90 LEU A CA 1
ATOM 737 C C . LEU A 1 90 ? 9.983 0.100 -4.552 1.00 82.31 90 LEU A C 1
ATOM 739 O O . LEU A 1 90 ? 10.584 -0.616 -5.353 1.00 82.31 90 LEU A O 1
ATOM 743 N N . ILE A 1 91 ? 9.590 1.344 -4.826 1.00 84.44 91 ILE A N 1
ATOM 744 C CA . ILE A 1 91 ? 9.837 2.028 -6.098 1.00 84.44 91 ILE A CA 1
ATOM 745 C C . ILE A 1 91 ? 11.339 2.234 -6.288 1.00 84.44 91 ILE A C 1
ATOM 747 O O . ILE A 1 91 ? 11.881 1.848 -7.322 1.00 84.44 91 ILE A O 1
ATOM 751 N N . GLU A 1 92 ? 12.022 2.757 -5.267 1.00 82.75 92 GLU A N 1
ATOM 752 C CA . GLU A 1 92 ? 13.473 2.975 -5.286 1.00 82.75 92 GLU A CA 1
ATOM 753 C C . GLU A 1 92 ? 14.232 1.665 -5.532 1.00 82.75 92 GLU A C 1
ATOM 755 O O . GLU A 1 92 ? 15.125 1.606 -6.375 1.00 82.75 92 GLU A O 1
ATOM 760 N N . GLN A 1 93 ? 13.838 0.571 -4.871 1.00 77.62 93 GLN A N 1
ATOM 761 C CA . GLN A 1 93 ? 14.435 -0.744 -5.120 1.00 77.62 93 GLN A CA 1
ATOM 762 C C . GLN A 1 93 ? 14.199 -1.250 -6.546 1.00 77.62 93 GLN A C 1
ATOM 764 O O . GLN A 1 93 ? 15.076 -1.891 -7.124 1.00 77.62 93 GLN A O 1
ATOM 769 N N . GLN A 1 94 ? 13.016 -1.013 -7.113 1.00 78.75 94 GLN A N 1
ATOM 770 C CA . GLN A 1 94 ? 12.715 -1.429 -8.479 1.00 78.75 94 GLN A CA 1
ATOM 771 C C . GLN A 1 94 ? 13.518 -0.621 -9.503 1.00 78.75 94 GLN A C 1
ATOM 773 O O . GLN A 1 94 ? 14.014 -1.197 -10.470 1.00 78.75 94 GLN A O 1
ATOM 778 N N . GLN A 1 95 ? 13.687 0.681 -9.270 1.00 81.38 95 GLN A N 1
ATOM 779 C CA . GLN A 1 95 ? 14.525 1.551 -10.093 1.00 81.38 95 GLN A CA 1
ATOM 780 C C . GLN A 1 95 ? 15.995 1.128 -10.0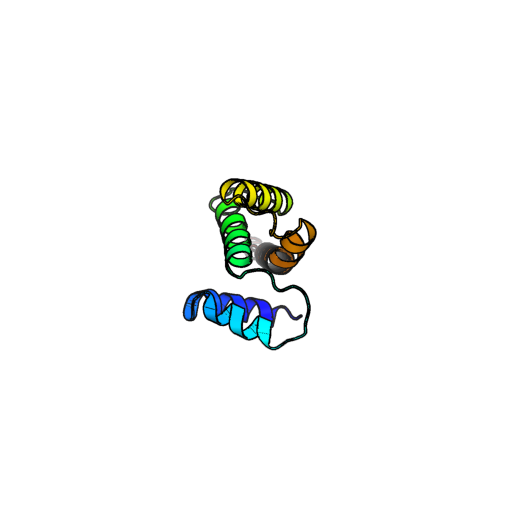31 1.00 81.38 95 GLN A C 1
ATOM 782 O O . GLN A 1 95 ? 16.592 0.921 -11.081 1.00 81.38 95 GLN A O 1
ATOM 787 N N . GLN A 1 96 ? 16.536 0.876 -8.833 1.00 78.00 96 GLN A N 1
ATOM 788 C CA . GLN A 1 96 ? 17.909 0.382 -8.655 1.00 78.00 96 GLN 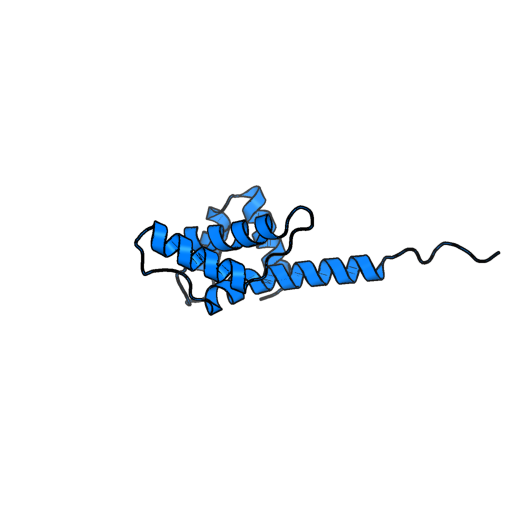A CA 1
ATOM 789 C C . GLN A 1 96 ? 18.152 -0.951 -9.374 1.00 78.00 96 GLN A C 1
ATOM 791 O O . GLN A 1 96 ? 19.182 -1.150 -10.005 1.00 78.00 96 GLN A O 1
ATOM 796 N N . LYS A 1 97 ? 17.204 -1.893 -9.304 1.00 76.31 97 LYS A N 1
ATOM 797 C CA . LYS A 1 97 ? 17.332 -3.170 -10.025 1.00 76.31 97 LYS A CA 1
ATOM 798 C C . LYS A 1 97 ? 17.322 -2.982 -11.537 1.00 76.31 97 LYS A C 1
ATOM 800 O O . LYS A 1 97 ? 18.077 -3.652 -12.228 1.00 76.31 97 LYS A O 1
ATOM 805 N N . ARG A 1 98 ? 16.469 -2.089 -12.046 1.00 77.56 98 ARG A N 1
ATOM 806 C CA . ARG 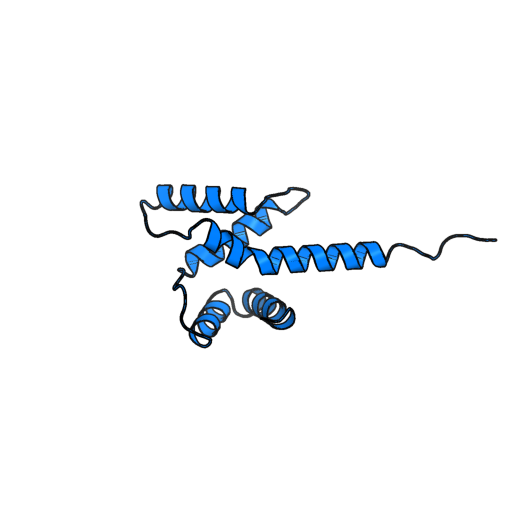A 1 98 ? 16.426 -1.768 -13.476 1.00 77.56 98 ARG A CA 1
ATOM 807 C C . ARG A 1 98 ? 17.718 -1.113 -13.939 1.00 77.56 98 ARG A C 1
ATOM 809 O O . ARG A 1 98 ? 18.245 -1.545 -14.952 1.00 77.56 98 ARG A O 1
ATOM 816 N N . SER A 1 99 ? 18.236 -0.131 -13.201 1.00 77.56 99 SER A N 1
ATOM 817 C CA . SER A 1 99 ? 19.493 0.535 -13.555 1.00 77.56 99 SER A CA 1
ATOM 818 C C . SER A 1 99 ? 20.668 -0.442 -13.558 1.00 77.56 99 SER A C 1
ATOM 820 O O . SER A 1 99 ? 21.483 -0.392 -14.467 1.00 77.56 99 SER A O 1
ATOM 822 N N . LEU A 1 100 ? 20.721 -1.373 -12.597 1.00 76.50 100 LEU A N 1
ATOM 823 C CA . LEU A 1 100 ? 21.732 -2.436 -12.578 1.00 76.50 100 LEU A CA 1
ATOM 824 C C . LEU A 1 100 ? 21.603 -3.380 -13.782 1.00 76.50 100 LEU A C 1
ATOM 826 O O . LEU A 1 100 ? 22.596 -3.648 -14.445 1.00 76.50 100 LEU A O 1
ATOM 830 N N . LEU A 1 101 ? 20.391 -3.848 -14.099 1.00 72.81 101 LEU A N 1
ATOM 831 C CA . LEU A 1 101 ? 20.154 -4.701 -15.273 1.00 72.81 101 LEU A CA 1
ATOM 832 C C . LEU A 1 101 ? 20.544 -4.008 -16.587 1.00 72.81 101 LEU A C 1
ATOM 834 O O . LEU A 1 101 ? 21.149 -4.637 -17.443 1.00 72.81 101 LEU A O 1
ATOM 838 N N . LEU A 1 102 ? 20.229 -2.718 -16.730 1.00 70.12 102 LEU A N 1
ATOM 839 C CA . LEU A 1 102 ? 20.600 -1.908 -17.896 1.00 70.12 102 LEU A CA 1
ATOM 840 C C . LEU A 1 102 ? 22.119 -1.699 -18.002 1.00 70.12 102 LEU A C 1
ATOM 842 O O . LEU A 1 102 ? 22.646 -1.678 -19.106 1.00 70.12 102 LEU A O 1
ATOM 846 N N . ALA A 1 103 ? 22.821 -1.585 -16.872 1.00 69.69 103 ALA A N 1
ATOM 847 C CA . ALA A 1 103 ? 24.275 -1.427 -16.829 1.00 69.69 103 ALA A CA 1
ATOM 848 C C . ALA A 1 103 ? 25.055 -2.737 -17.060 1.00 69.69 103 ALA A C 1
ATOM 850 O O . ALA A 1 103 ? 26.269 -2.690 -17.206 1.00 69.69 103 ALA A O 1
ATOM 851 N N . THR A 1 104 ? 24.379 -3.892 -17.087 1.00 61.44 104 THR A N 1
ATOM 852 C CA . THR A 1 104 ? 24.999 -5.219 -17.286 1.00 61.44 104 THR A CA 1
ATOM 853 C C . THR A 1 104 ? 24.562 -5.866 -18.615 1.00 61.44 104 THR A C 1
ATOM 855 O O . THR A 1 104 ? 24.577 -7.087 -18.747 1.00 61.44 104 THR A O 1
ATOM 858 N N . GLY A 1 105 ? 24.109 -5.064 -19.591 1.00 51.75 105 GLY A N 1
ATOM 859 C CA . GLY A 1 105 ? 23.842 -5.520 -20.966 1.00 51.75 105 GLY A CA 1
ATOM 860 C C . GLY A 1 105 ? 25.129 -5.960 -21.686 1.00 51.75 105 GLY A C 1
ATOM 861 O O . GLY A 1 105 ? 26.208 -5.545 -21.267 1.00 51.75 105 GLY A O 1
ATOM 862 N N . PRO A 1 106 ? 25.043 -6.813 -22.727 1.00 51.38 106 PRO A N 1
ATOM 863 C CA . PRO A 1 106 ? 26.189 -7.542 -23.263 1.00 51.38 106 PRO A CA 1
ATOM 864 C C . PRO A 1 106 ? 27.189 -6.571 -23.896 1.00 51.38 106 PRO A C 1
ATOM 866 O O . PRO A 1 106 ? 26.910 -5.985 -24.936 1.00 51.38 106 PRO A O 1
ATOM 869 N N . PHE A 1 107 ? 28.350 -6.410 -23.263 1.00 53.78 107 PHE A N 1
ATOM 870 C CA . PHE A 1 107 ? 29.515 -5.738 -23.843 1.00 53.78 107 PHE A CA 1
ATOM 871 C C . PHE A 1 107 ? 30.517 -6.761 -24.406 1.00 53.78 107 PHE A C 1
ATOM 873 O O . PHE A 1 107 ? 31.702 -6.487 -24.481 1.00 53.78 107 PHE A O 1
ATOM 880 N N . ASP A 1 108 ? 30.044 -7.948 -24.797 1.00 53.06 108 ASP A N 1
ATOM 881 C CA . ASP A 1 108 ? 30.880 -9.012 -25.359 1.00 53.06 108 ASP A CA 1
ATOM 882 C C . ASP A 1 108 ? 30.169 -9.653 -26.559 1.00 53.06 108 ASP A C 1
ATOM 884 O O . ASP A 1 108 ? 29.673 -10.777 -26.493 1.00 53.06 108 ASP A O 1
ATOM 888 N N . ALA A 1 109 ? 30.065 -8.914 -27.659 1.00 52.66 109 ALA A N 1
ATOM 889 C CA . ALA A 1 109 ? 29.906 -9.500 -28.984 1.00 52.66 109 ALA A CA 1
ATOM 890 C C . ALA A 1 109 ? 30.440 -8.511 -30.026 1.00 52.66 109 ALA A C 1
ATOM 892 O O . ALA A 1 109 ? 29.945 -7.394 -30.123 1.00 52.66 109 ALA A O 1
ATOM 893 N N . GLU A 1 110 ? 31.429 -8.982 -30.786 1.00 47.56 110 GLU A N 1
ATOM 894 C CA . GLU A 1 110 ? 32.038 -8.370 -31.973 1.00 47.56 110 GLU A CA 1
ATOM 895 C C . GLU A 1 110 ? 33.068 -7.255 -31.727 1.00 47.56 110 GLU A C 1
ATOM 897 O O . GLU A 1 110 ? 32.747 -6.102 -31.471 1.00 47.56 110 GLU A O 1
ATOM 902 N N . HIS A 1 111 ? 34.341 -7.594 -31.946 1.00 44.56 111 HIS A N 1
ATOM 903 C CA . HIS A 1 111 ? 34.981 -7.208 -33.206 1.00 44.56 111 HIS A CA 1
ATOM 904 C C . HIS A 1 111 ? 36.074 -8.228 -33.611 1.00 44.56 111 HIS A C 1
ATOM 906 O O . HIS A 1 111 ? 36.601 -8.906 -32.727 1.00 44.56 111 HIS A O 1
ATOM 912 N N . PRO A 1 112 ? 36.307 -8.404 -34.931 1.00 61.97 112 PRO A N 1
ATOM 913 C CA . PRO A 1 112 ? 37.064 -9.505 -35.545 1.00 61.97 112 PRO A CA 1
ATOM 914 C C . PRO A 1 112 ? 38.582 -9.443 -35.346 1.00 61.97 112 PRO A C 1
ATOM 916 O O . PRO A 1 112 ? 39.117 -8.328 -35.151 1.00 61.97 112 PRO A O 1
#

Radius of gyration: 17.43 Å; chains: 1; bounding box: 55×27×54 Å

Foldseek 3Di:
DDLVVVVVLVVCCVVVNLVVNVVVVVPPDDDDPAPSVQLVQLVVVQVVCPPPPHHDDLVNSQVVQVVVCVVVVHPDTDDSVRSCVSCVSVVVVVVVVVVVVVVPPDPDDDDD